Protein AF-G2FZH6-F1 (afdb_monomer)

Nearest PDB structures (foldseek):
  3fc7-assembly2_B  TM=6.789E-01  e=1.254E-04  Haloarcula marismortui
  7q3e-assembly1_B  TM=4.481E-01  e=8.339E-02  Mus musculus
  5nj8-assembly1_A  TM=3.756E-01  e=2.644E-01  Homo sapiens
  3w03-assembly1_B  TM=2.364E-01  e=1.283E+00  Homo sapiens
  2qm4-assembly1_A  TM=2.524E-01  e=2.086E+00  Homo sapiens

Sequence (120 aa):
MTEQKIREDQLITAFEMMWGKYHEPVRLIRRDFTIIAVNKACEAVGGVPGVKCNATSPELHKGCQAMEALKTNELKIVNSDRDGIHWTTFWIPVSGIPNYYLHFTNGLNEYMEKLKATSK

Structure (mmCIF, N/CA/C/O backbone):
data_AF-G2FZH6-F1
#
_entry.id   AF-G2FZH6-F1
#
loop_
_atom_site.group_PDB
_atom_site.id
_atom_site.type_symbol
_atom_site.label_atom_id
_atom_site.label_alt_id
_atom_site.label_comp_id
_atom_site.label_asym_id
_atom_site.label_entity_id
_atom_site.label_seq_id
_atom_site.pdbx_PDB_ins_code
_atom_site.Cartn_x
_atom_site.Cartn_y
_atom_site.Cartn_z
_atom_site.occupancy
_atom_site.B_iso_or_equiv
_atom_site.auth_seq_id
_atom_site.auth_comp_id
_atom_site.auth_asym_id
_atom_site.auth_atom_id
_atom_site.pdbx_PDB_model_num
ATOM 1 N N . MET A 1 1 ? -20.977 -12.187 11.346 1.00 60.47 1 MET A N 1
ATOM 2 C CA . MET A 1 1 ? -19.675 -11.712 10.819 1.00 60.47 1 MET A CA 1
ATOM 3 C C . MET A 1 1 ? -19.027 -10.833 11.875 1.00 60.47 1 MET A C 1
ATOM 5 O O . MET A 1 1 ? -19.762 -10.160 12.582 1.00 60.47 1 MET A O 1
ATOM 9 N N . THR A 1 2 ? -17.703 -10.872 12.032 1.00 87.62 2 THR A N 1
ATOM 10 C CA . THR A 1 2 ? -16.994 -10.031 13.013 1.00 87.62 2 THR A CA 1
ATOM 11 C C . THR A 1 2 ? -16.949 -8.571 12.548 1.00 87.62 2 THR A C 1
ATOM 13 O O . THR A 1 2 ? -16.957 -8.309 11.344 1.00 87.62 2 THR A O 1
ATOM 16 N N . GLU A 1 3 ? -16.871 -7.618 13.481 1.00 88.62 3 GLU A N 1
ATOM 17 C CA . GLU A 1 3 ? -16.734 -6.180 13.170 1.00 88.62 3 GLU A CA 1
ATOM 18 C C . GLU A 1 3 ? -15.522 -5.892 12.278 1.00 88.62 3 GLU A C 1
ATOM 20 O O . GLU A 1 3 ? -15.586 -5.070 11.365 1.00 88.62 3 GLU A O 1
ATOM 25 N N . GLN A 1 4 ? -14.429 -6.623 12.504 1.00 89.81 4 GLN A N 1
ATOM 26 C CA . GLN A 1 4 ? -13.233 -6.531 11.681 1.00 89.81 4 GLN A CA 1
ATOM 27 C C . GLN A 1 4 ? -13.516 -6.902 10.224 1.00 89.81 4 GLN A C 1
ATOM 29 O O . GLN A 1 4 ? -13.118 -6.159 9.334 1.00 89.81 4 GLN A O 1
ATOM 34 N N . LYS A 1 5 ? -14.235 -8.005 9.973 1.00 90.38 5 LYS A N 1
ATOM 35 C CA . LYS A 1 5 ? -14.553 -8.427 8.606 1.00 90.38 5 LYS A CA 1
ATOM 36 C C . LYS A 1 5 ? -15.423 -7.392 7.890 1.00 90.38 5 LYS A C 1
ATOM 38 O O . LYS A 1 5 ? -15.156 -7.076 6.742 1.00 90.38 5 LYS A O 1
ATOM 43 N N . ILE A 1 6 ? -16.420 -6.824 8.575 1.00 92.06 6 ILE A N 1
ATOM 44 C CA . ILE A 1 6 ? -17.262 -5.752 8.009 1.00 92.06 6 ILE A CA 1
ATOM 45 C C . ILE A 1 6 ? -16.398 -4.549 7.607 1.00 92.06 6 ILE A C 1
ATOM 47 O O . ILE A 1 6 ? -16.572 -3.988 6.527 1.00 92.06 6 ILE A O 1
ATOM 51 N N . ARG A 1 7 ? -15.439 -4.172 8.457 1.00 94.19 7 ARG A N 1
ATOM 52 C CA . ARG A 1 7 ? -14.518 -3.068 8.178 1.00 94.19 7 ARG A CA 1
ATOM 53 C C . ARG A 1 7 ? -13.573 -3.369 7.018 1.00 94.19 7 ARG A C 1
ATOM 55 O O . ARG A 1 7 ? -13.340 -2.496 6.191 1.00 94.19 7 ARG A O 1
ATOM 62 N N . GLU A 1 8 ? -13.041 -4.584 6.944 1.00 96.12 8 GLU A N 1
ATOM 63 C CA . GLU A 1 8 ? -12.199 -5.016 5.826 1.00 96.12 8 GLU A CA 1
ATOM 64 C C . GLU A 1 8 ? -12.989 -5.025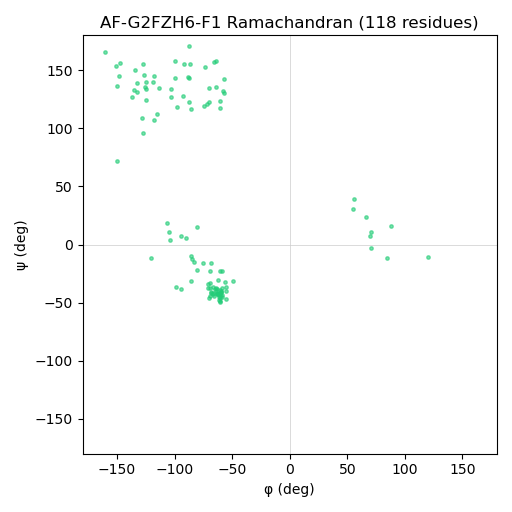 4.513 1.00 96.12 8 GLU A C 1
ATOM 66 O O . GLU A 1 8 ? -12.495 -4.487 3.530 1.00 96.12 8 GLU A O 1
ATOM 71 N N . ASP A 1 9 ? -14.236 -5.504 4.500 1.00 97.06 9 ASP A N 1
ATOM 72 C CA . ASP A 1 9 ? -15.096 -5.483 3.307 1.00 97.06 9 ASP A CA 1
ATOM 73 C C . ASP A 1 9 ? -15.326 -4.031 2.799 1.00 97.06 9 ASP A C 1
ATOM 75 O O . ASP A 1 9 ? -15.261 -3.757 1.594 1.00 97.06 9 ASP A O 1
ATOM 79 N N . GLN A 1 10 ? -15.511 -3.063 3.709 1.00 96.94 10 GLN A N 1
ATOM 80 C CA . GLN A 1 10 ? -15.601 -1.631 3.371 1.00 96.94 10 GLN A CA 1
ATOM 81 C C . GLN A 1 10 ? -14.283 -1.071 2.819 1.00 96.94 10 GLN A C 1
ATOM 83 O O . GLN A 1 10 ? -14.284 -0.348 1.821 1.00 96.94 10 GLN A O 1
ATOM 88 N N . LEU A 1 11 ? -13.156 -1.409 3.451 1.00 97.88 11 LEU A N 1
ATOM 89 C CA . LEU A 1 11 ? -11.830 -0.989 3.002 1.00 97.88 11 LEU A CA 1
ATOM 90 C C . LEU A 1 11 ? -11.479 -1.569 1.632 1.00 97.88 11 LEU A C 1
ATOM 92 O O . LEU A 1 11 ? -10.921 -0.850 0.812 1.00 97.88 11 LEU A O 1
ATOM 96 N N . ILE A 1 12 ? -11.820 -2.833 1.371 1.00 98.44 12 ILE A N 1
ATOM 97 C CA . ILE A 1 12 ? -11.630 -3.492 0.073 1.00 98.44 12 ILE A CA 1
ATOM 98 C C . ILE A 1 12 ? -12.432 -2.755 -1.002 1.00 98.44 12 ILE A C 1
ATOM 100 O O . ILE A 1 12 ? -11.896 -2.439 -2.061 1.00 98.44 12 ILE A O 1
ATOM 104 N N . THR A 1 13 ? -13.689 -2.414 -0.706 1.00 98.38 13 THR A N 1
ATOM 105 C CA . THR A 1 13 ? -14.542 -1.655 -1.631 1.00 98.38 13 THR A CA 1
ATOM 106 C C . THR A 1 13 ? -13.931 -0.288 -1.953 1.00 98.38 13 THR A C 1
ATOM 108 O O . THR A 1 13 ? -13.774 0.065 -3.120 1.00 98.38 13 THR A O 1
ATOM 111 N N . ALA A 1 14 ? -13.523 0.470 -0.930 1.00 98.25 14 ALA A N 1
ATOM 112 C CA . ALA A 1 14 ? -12.888 1.775 -1.117 1.00 98.25 14 ALA A CA 1
ATOM 113 C C . ALA A 1 14 ? -11.533 1.668 -1.839 1.00 98.25 14 ALA A C 1
ATOM 115 O O . ALA A 1 14 ? -11.200 2.506 -2.678 1.00 98.25 14 ALA A O 1
ATOM 116 N N . PHE A 1 15 ? -10.755 0.629 -1.535 1.00 98.62 15 PHE A N 1
ATOM 117 C CA . PHE A 1 15 ? -9.489 0.347 -2.195 1.00 98.62 15 PHE A CA 1
ATOM 118 C C . PHE A 1 15 ? -9.689 0.123 -3.693 1.00 98.62 15 PHE A C 1
ATOM 120 O O . PHE A 1 15 ? -9.007 0.766 -4.486 1.00 98.62 15 PHE A O 1
ATOM 127 N N . GLU A 1 16 ? -10.647 -0.716 -4.089 1.00 98.44 16 GLU A N 1
ATOM 128 C CA . GLU A 1 16 ? -10.931 -0.974 -5.503 1.00 98.44 16 GLU A CA 1
ATOM 129 C C . GLU A 1 16 ? -11.380 0.303 -6.227 1.00 98.44 16 GLU A C 1
ATOM 131 O O . GLU A 1 16 ? -10.885 0.603 -7.314 1.00 98.44 16 GLU A O 1
ATOM 136 N N . MET A 1 17 ? -12.242 1.112 -5.596 1.00 98.25 17 MET A N 1
ATOM 137 C CA . MET A 1 17 ? -12.714 2.382 -6.165 1.00 98.25 17 MET A CA 1
ATOM 138 C C . MET A 1 17 ? -11.579 3.364 -6.477 1.00 98.25 17 MET A C 1
ATOM 140 O O . MET A 1 17 ? -11.649 4.077 -7.478 1.00 98.25 17 MET A O 1
ATOM 144 N N . MET A 1 18 ? -10.548 3.413 -5.631 1.00 98.00 18 MET A N 1
ATOM 145 C CA . MET A 1 18 ? -9.486 4.420 -5.725 1.00 98.00 18 MET A CA 1
ATOM 146 C C . MET A 1 18 ? -8.221 3.903 -6.418 1.00 98.00 18 MET A C 1
ATOM 148 O O . MET A 1 18 ? -7.573 4.639 -7.159 1.00 98.00 18 MET A O 1
ATOM 152 N N . TRP A 1 19 ? -7.866 2.641 -6.187 1.00 98.31 19 TRP A N 1
ATOM 153 C CA . TRP A 1 19 ? -6.569 2.065 -6.551 1.00 98.31 19 TRP A CA 1
ATOM 154 C C . TRP A 1 19 ? -6.676 0.882 -7.512 1.00 98.31 19 TRP A C 1
ATOM 156 O O . TRP A 1 19 ? -5.661 0.505 -8.102 1.00 98.31 19 TRP A O 1
ATOM 166 N N . GLY A 1 20 ? -7.876 0.335 -7.739 1.00 97.88 20 GLY A N 1
ATOM 167 C CA . GLY A 1 20 ? -8.095 -0.831 -8.604 1.00 97.88 20 GLY A CA 1
ATOM 168 C C . GLY A 1 20 ? -7.576 -0.643 -10.035 1.00 97.88 20 GLY A C 1
ATOM 169 O O . GLY A 1 20 ? -7.079 -1.583 -10.656 1.00 97.88 20 GLY A O 1
ATOM 170 N N . LYS A 1 21 ? -7.615 0.602 -10.536 1.00 97.38 21 LYS A N 1
ATOM 171 C CA . LYS A 1 21 ? -7.097 1.002 -11.858 1.00 97.38 21 LYS A CA 1
ATOM 172 C C . LYS A 1 21 ? -5.763 1.752 -11.817 1.00 97.38 21 LYS A C 1
ATOM 174 O O . LYS A 1 21 ? -5.306 2.211 -12.862 1.00 97.38 21 LYS A O 1
ATOM 179 N N . TYR A 1 22 ? -5.149 1.920 -10.646 1.00 98.00 22 TYR A N 1
ATOM 180 C CA . TYR A 1 22 ? -3.834 2.551 -10.578 1.00 98.00 22 TYR A CA 1
ATOM 181 C C . TYR A 1 22 ? -2.806 1.680 -11.306 1.00 98.00 22 TYR A C 1
ATOM 183 O O . TYR A 1 22 ? -2.808 0.460 -11.166 1.00 98.00 22 TYR A O 1
ATOM 191 N N . HIS A 1 23 ? -1.958 2.316 -12.109 1.00 95.38 23 HIS A N 1
ATOM 192 C CA . HIS A 1 23 ? -1.068 1.619 -13.037 1.00 95.38 23 HIS A CA 1
ATOM 193 C C . HIS A 1 23 ? 0.065 0.826 -12.366 1.00 95.38 23 HIS A C 1
ATOM 195 O O . HIS A 1 23 ? 0.578 -0.105 -12.977 1.00 95.38 23 HIS A O 1
ATOM 201 N N . GLU A 1 24 ? 0.459 1.167 -11.138 1.00 97.12 24 GLU A N 1
ATOM 202 C CA . GLU A 1 24 ? 1.518 0.466 -10.397 1.00 97.12 24 GLU A CA 1
ATOM 203 C C . GLU A 1 24 ? 0.923 -0.514 -9.373 1.00 97.12 24 GLU A C 1
ATOM 205 O O . GLU A 1 24 ? -0.222 -0.329 -8.944 1.00 97.12 24 GLU A O 1
ATOM 210 N N . PRO A 1 25 ? 1.668 -1.546 -8.935 1.00 97.00 25 PRO A N 1
ATOM 211 C CA . PRO A 1 25 ? 1.209 -2.477 -7.908 1.00 97.00 25 PRO A CA 1
ATOM 212 C C . PRO A 1 25 ? 0.905 -1.805 -6.570 1.00 97.00 25 PRO A C 1
ATOM 214 O O . PRO A 1 25 ? 1.811 -1.317 -5.895 1.00 97.00 25 PRO A O 1
ATOM 217 N N . VAL A 1 26 ? -0.353 -1.869 -6.130 1.00 98.38 26 VAL A N 1
ATOM 218 C CA . VAL A 1 26 ? -0.786 -1.366 -4.820 1.00 98.38 26 VAL A CA 1
ATOM 219 C C . VAL A 1 26 ? -1.360 -2.481 -3.969 1.00 98.38 26 VAL A C 1
ATOM 221 O O . VAL A 1 26 ? -2.091 -3.343 -4.457 1.00 98.38 26 VAL A O 1
ATOM 224 N N . ARG A 1 27 ? -1.030 -2.448 -2.676 1.00 98.12 27 ARG A N 1
ATOM 225 C CA . ARG A 1 27 ? -1.531 -3.381 -1.669 1.00 98.12 27 ARG A CA 1
ATOM 226 C C . ARG A 1 27 ? -2.150 -2.615 -0.510 1.00 98.12 27 ARG A C 1
ATOM 228 O O . ARG A 1 27 ? -1.543 -1.670 -0.009 1.00 98.12 27 ARG A O 1
ATOM 235 N N . LEU A 1 28 ? -3.312 -3.064 -0.052 1.00 98.62 28 LEU A N 1
ATOM 236 C CA . LEU A 1 28 ? -3.874 -2.716 1.250 1.00 98.62 28 LEU A CA 1
ATOM 237 C C . LEU A 1 28 ? -3.445 -3.780 2.257 1.00 98.62 28 LEU A C 1
ATOM 239 O O . LEU A 1 28 ? -3.641 -4.971 2.017 1.00 98.62 28 LEU A O 1
ATOM 243 N N . ILE A 1 29 ? -2.869 -3.365 3.380 1.00 98.12 29 ILE A N 1
ATOM 244 C CA . ILE A 1 29 ? -2.233 -4.268 4.339 1.00 98.12 29 ILE A CA 1
ATOM 245 C C . ILE A 1 29 ? -2.703 -3.939 5.757 1.00 98.12 29 ILE A C 1
ATOM 247 O O . ILE A 1 29 ? -2.826 -2.774 6.140 1.00 98.12 29 ILE A O 1
ATOM 251 N N . ARG A 1 30 ? -2.963 -4.981 6.546 1.00 97.81 30 ARG A N 1
ATOM 252 C CA . ARG A 1 30 ? -3.260 -4.890 7.978 1.00 97.81 30 ARG A CA 1
ATOM 253 C C . ARG A 1 30 ? -1.966 -4.895 8.795 1.00 97.81 30 ARG A C 1
ATOM 255 O O . ARG A 1 30 ? -0.948 -5.428 8.369 1.00 97.81 30 ARG A O 1
ATOM 262 N N . ARG A 1 31 ? -1.993 -4.331 10.005 1.00 96.88 31 ARG A N 1
ATOM 263 C CA . ARG A 1 31 ? -0.832 -4.184 10.908 1.00 96.88 31 ARG A CA 1
ATOM 264 C C . ARG A 1 31 ? -0.020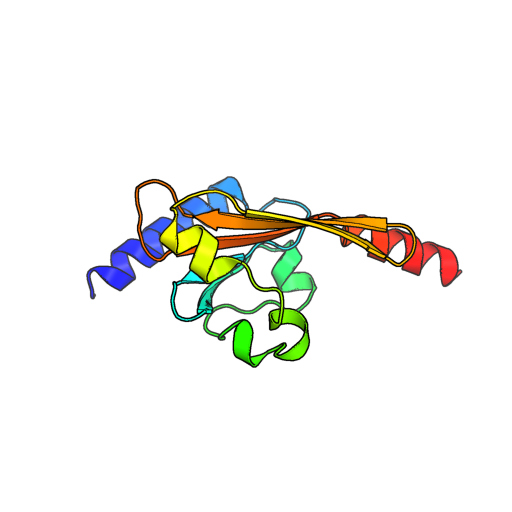 -5.467 11.116 1.00 96.88 31 ARG A C 1
ATOM 266 O O . ARG A 1 31 ? 1.183 -5.387 11.320 1.00 96.88 31 ARG A O 1
ATOM 273 N N . ASP A 1 32 ? -0.653 -6.633 11.065 1.00 95.81 32 ASP A N 1
ATOM 274 C CA . ASP A 1 32 ? 0.004 -7.940 11.191 1.00 95.81 32 ASP A CA 1
ATOM 275 C C . ASP A 1 32 ? 0.682 -8.431 9.895 1.00 95.81 32 ASP A C 1
ATOM 277 O O . ASP A 1 32 ? 1.035 -9.610 9.794 1.00 95.81 32 ASP A O 1
ATOM 281 N N . PHE A 1 33 ? 0.868 -7.522 8.933 1.00 95.69 33 PHE A N 1
ATOM 282 C CA . PHE A 1 33 ? 1.438 -7.720 7.601 1.00 95.69 33 PHE A CA 1
ATOM 283 C C . PHE A 1 33 ? 0.561 -8.523 6.638 1.00 95.69 33 PHE A C 1
ATOM 285 O O . PHE A 1 33 ? 1.004 -8.819 5.529 1.00 95.69 33 PHE A O 1
ATOM 292 N N . THR A 1 34 ? -0.677 -8.850 7.018 1.00 96.81 34 THR A N 1
ATOM 293 C CA . THR A 1 34 ? -1.616 -9.546 6.131 1.00 96.81 34 THR A CA 1
ATOM 294 C C . THR A 1 34 ? -2.064 -8.614 5.013 1.00 96.81 34 THR A C 1
ATOM 296 O O . THR A 1 34 ? -2.619 -7.545 5.275 1.00 96.81 34 THR A O 1
ATOM 299 N N . ILE A 1 35 ? -1.846 -9.021 3.765 1.00 97.56 35 ILE A N 1
ATOM 300 C CA . ILE A 1 35 ? -2.377 -8.326 2.592 1.00 97.56 35 ILE A CA 1
ATOM 301 C C . ILE A 1 35 ? -3.886 -8.568 2.545 1.00 97.56 35 ILE A C 1
ATOM 303 O O . ILE A 1 35 ? -4.333 -9.708 2.482 1.00 97.56 35 ILE A O 1
ATOM 307 N N . ILE A 1 36 ? -4.670 -7.498 2.585 1.00 98.12 36 ILE A N 1
ATOM 308 C CA . ILE A 1 36 ? -6.137 -7.549 2.589 1.00 98.12 36 ILE A CA 1
ATOM 309 C C . ILE A 1 36 ? -6.690 -7.400 1.170 1.00 98.12 36 ILE A C 1
ATOM 311 O O . ILE A 1 36 ? -7.639 -8.086 0.808 1.00 98.12 36 ILE A O 1
ATOM 315 N N . ALA A 1 37 ? -6.071 -6.543 0.357 1.00 98.44 37 ALA A N 1
ATOM 316 C CA . ALA A 1 37 ? -6.419 -6.358 -1.048 1.00 98.44 37 ALA A CA 1
ATOM 317 C C . ALA A 1 37 ? -5.184 -6.005 -1.876 1.00 98.44 37 ALA A C 1
ATOM 319 O O . ALA A 1 37 ? -4.203 -5.460 -1.360 1.00 98.44 37 ALA A O 1
ATOM 320 N N . VAL A 1 38 ? -5.263 -6.289 -3.169 1.00 98.50 38 VAL A N 1
ATOM 321 C CA . VAL A 1 38 ? -4.274 -5.918 -4.181 1.00 98.50 38 VAL A CA 1
ATOM 322 C C . VAL A 1 38 ? -5.012 -5.363 -5.394 1.00 98.50 38 VAL A C 1
ATOM 324 O O . VAL A 1 38 ? -6.157 -5.738 -5.628 1.00 98.50 38 VAL A O 1
ATOM 327 N N . ASN A 1 39 ? -4.399 -4.447 -6.141 1.00 98.44 39 ASN A N 1
ATOM 328 C CA . ASN A 1 39 ? -4.974 -3.989 -7.407 1.00 98.44 39 ASN A CA 1
ATOM 329 C C . ASN A 1 39 ? -4.548 -4.894 -8.574 1.00 98.44 39 ASN A C 1
ATOM 331 O O . ASN A 1 39 ? -3.629 -5.704 -8.444 1.00 98.44 39 ASN A O 1
ATOM 335 N N . LYS A 1 40 ? -5.155 -4.689 -9.748 1.00 96.75 40 LYS A N 1
ATOM 336 C CA . LYS A 1 40 ? -4.877 -5.488 -10.956 1.00 96.75 40 LYS A CA 1
ATOM 337 C C . LYS A 1 40 ? -3.402 -5.509 -11.359 1.00 96.75 40 LYS A C 1
ATOM 339 O O . LYS A 1 40 ? -2.887 -6.548 -11.761 1.00 96.75 40 LYS A O 1
ATOM 344 N N . ALA A 1 41 ? -2.710 -4.374 -11.245 1.00 96.94 41 ALA A N 1
ATOM 345 C CA . ALA A 1 41 ? -1.281 -4.295 -11.550 1.00 96.94 41 ALA A CA 1
ATOM 346 C C . ALA A 1 41 ? -0.453 -5.175 -10.600 1.00 96.94 41 ALA A C 1
ATOM 348 O O . ALA A 1 41 ? 0.486 -5.843 -11.022 1.00 96.94 41 ALA A O 1
ATOM 349 N N . CYS A 1 42 ? -0.829 -5.226 -9.320 1.00 96.38 42 CYS A N 1
ATOM 350 C CA . CYS A 1 42 ? -0.185 -6.090 -8.345 1.00 96.38 42 CYS A CA 1
ATOM 351 C C . CYS A 1 42 ? -0.500 -7.575 -8.571 1.00 96.38 42 CYS A C 1
ATOM 353 O O . CYS A 1 42 ? 0.395 -8.400 -8.394 1.00 96.38 42 CYS A O 1
ATOM 355 N N . GLU A 1 43 ? -1.722 -7.928 -8.974 1.00 95.44 43 GLU A N 1
ATOM 356 C CA . GLU A 1 43 ? -2.085 -9.307 -9.343 1.00 95.44 43 GLU A CA 1
ATOM 357 C C . GLU A 1 43 ? -1.254 -9.806 -10.530 1.00 95.44 43 GLU A C 1
ATOM 359 O O . GLU A 1 43 ? -0.726 -10.917 -10.493 1.00 95.44 43 GLU A O 1
ATOM 364 N N . ALA A 1 44 ? -1.061 -8.961 -11.550 1.00 94.00 44 ALA A N 1
ATOM 365 C CA . ALA A 1 44 ? -0.295 -9.294 -12.752 1.00 94.00 44 ALA A CA 1
ATOM 366 C C . ALA A 1 44 ? 1.177 -9.651 -12.470 1.00 94.00 44 ALA A C 1
ATOM 368 O O . ALA A 1 44 ? 1.803 -10.351 -13.264 1.00 94.00 44 ALA A O 1
ATOM 369 N N . VAL A 1 45 ? 1.720 -9.200 -11.335 1.00 91.06 45 VAL A N 1
ATOM 370 C CA . VAL A 1 45 ? 3.080 -9.525 -10.874 1.00 91.06 45 VAL A CA 1
ATOM 371 C C . VAL A 1 45 ? 3.090 -10.516 -9.702 1.00 91.06 45 VAL A C 1
ATOM 373 O O . VAL A 1 45 ? 4.085 -10.627 -8.989 1.00 91.06 45 VAL A O 1
ATOM 376 N N . GLY A 1 46 ? 1.988 -11.245 -9.492 1.00 91.00 46 GLY A N 1
ATOM 377 C CA . GLY A 1 46 ? 1.894 -12.346 -8.527 1.00 91.00 46 GLY A CA 1
ATOM 378 C C . GLY A 1 46 ? 1.503 -11.944 -7.102 1.00 91.00 46 GLY A C 1
ATOM 379 O O . GLY A 1 46 ? 1.705 -12.719 -6.170 1.00 91.00 46 GLY A O 1
ATOM 380 N N . GLY A 1 47 ? 0.965 -10.741 -6.892 1.00 92.38 47 GLY A N 1
ATOM 381 C CA . GLY A 1 47 ? 0.411 -10.333 -5.601 1.00 92.38 47 GLY A CA 1
ATOM 382 C C . GLY A 1 47 ? -0.889 -11.066 -5.273 1.00 92.38 47 GLY A C 1
ATOM 383 O O . GLY A 1 47 ? -1.773 -11.158 -6.117 1.00 92.38 47 GLY A O 1
ATOM 384 N N . VAL A 1 48 ? -1.022 -11.548 -4.033 1.00 93.75 48 VAL A N 1
ATOM 385 C CA . VAL A 1 48 ? -2.187 -12.330 -3.587 1.00 93.75 48 VAL A CA 1
ATOM 386 C C . VAL A 1 48 ? -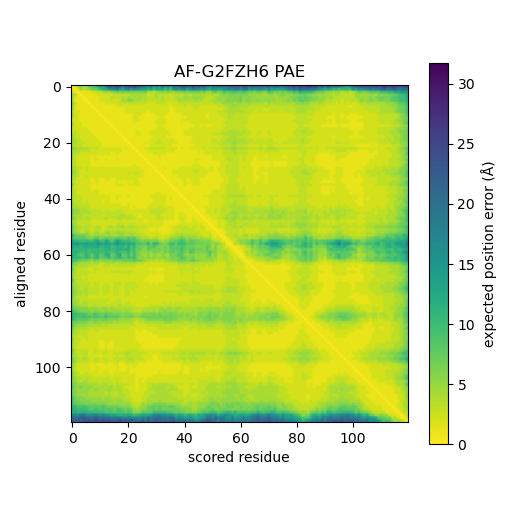2.665 -11.833 -2.214 1.00 93.75 48 VAL A C 1
ATOM 388 O O . VAL A 1 48 ? -1.833 -11.656 -1.321 1.00 93.75 48 VAL A O 1
ATOM 391 N N . PRO A 1 49 ? -3.973 -11.601 -1.998 1.00 96.50 49 PRO A N 1
ATOM 392 C CA . PRO A 1 49 ? -4.526 -11.356 -0.665 1.00 96.50 49 PRO A CA 1
ATOM 393 C C . PRO A 1 49 ? -4.395 -12.565 0.276 1.00 96.50 49 PRO A C 1
ATOM 395 O O . PRO A 1 49 ? -4.282 -13.710 -0.151 1.00 96.50 49 PRO A O 1
ATOM 398 N N . GLY A 1 50 ? -4.433 -12.323 1.584 1.00 95.38 50 GLY A N 1
ATOM 399 C CA . GLY A 1 50 ? -4.388 -13.350 2.629 1.00 95.38 50 GLY A CA 1
ATOM 400 C C . GLY A 1 50 ? -2.984 -13.815 3.028 1.00 95.38 50 GLY A C 1
ATOM 401 O O . GLY A 1 50 ? -2.834 -14.465 4.062 1.00 95.38 50 GLY A O 1
ATOM 402 N N . VAL A 1 51 ? -1.943 -13.450 2.275 1.00 94.06 51 VAL A N 1
ATOM 403 C CA . VAL A 1 51 ? -0.547 -13.750 2.636 1.00 94.06 51 VAL A CA 1
ATOM 404 C C . VAL A 1 51 ? 0.074 -12.614 3.449 1.00 94.06 51 VAL A C 1
ATOM 406 O O . VAL A 1 51 ? -0.340 -11.456 3.353 1.00 94.06 51 VAL A O 1
ATOM 409 N N . LYS A 1 52 ? 1.097 -12.935 4.248 1.00 93.88 52 LYS A N 1
ATOM 410 C CA . LYS A 1 52 ? 1.872 -11.926 4.975 1.00 93.88 52 LYS A CA 1
ATOM 411 C C . LYS A 1 52 ? 3.018 -11.405 4.116 1.00 93.88 52 LYS A C 1
ATOM 413 O O . LYS A 1 52 ? 3.880 -12.188 3.720 1.00 93.88 52 LYS A O 1
ATOM 418 N N . CYS A 1 53 ? 3.077 -10.096 3.878 1.00 90.81 53 CYS A N 1
ATOM 419 C CA . CYS A 1 53 ? 4.115 -9.508 3.020 1.00 90.81 53 CYS A CA 1
ATOM 420 C C . CYS A 1 53 ? 5.542 -9.721 3.560 1.00 90.81 53 CYS A C 1
ATOM 422 O O . CYS A 1 53 ? 6.479 -9.919 2.788 1.00 90.81 53 CYS A O 1
ATOM 424 N N . ASN A 1 54 ? 5.703 -9.792 4.884 1.00 88.94 54 ASN A N 1
ATOM 425 C CA . ASN A 1 54 ? 6.999 -10.050 5.512 1.00 88.94 54 ASN A CA 1
ATOM 426 C C . ASN A 1 54 ? 7.461 -11.515 5.427 1.00 88.94 54 ASN A C 1
ATOM 428 O O . ASN A 1 54 ? 8.640 -11.783 5.644 1.00 88.94 54 ASN A O 1
ATOM 432 N N . ALA A 1 55 ? 6.565 -12.452 5.104 1.00 85.69 55 ALA A N 1
ATOM 433 C CA . ALA A 1 55 ? 6.908 -13.859 4.915 1.00 85.69 55 ALA A CA 1
ATOM 434 C C . ALA A 1 55 ? 7.375 -14.144 3.480 1.00 85.69 55 ALA A C 1
ATOM 436 O O . ALA A 1 55 ? 8.222 -15.005 3.267 1.00 85.69 55 ALA A O 1
ATOM 437 N N . THR A 1 56 ? 6.849 -13.411 2.495 1.00 75.56 56 THR A N 1
ATOM 438 C CA . THR A 1 56 ? 7.150 -13.633 1.073 1.00 75.56 56 THR A CA 1
ATOM 439 C C . THR A 1 56 ? 8.476 -13.018 0.635 1.00 75.56 56 THR A C 1
ATOM 441 O O . THR A 1 56 ? 9.035 -13.426 -0.381 1.00 75.56 56 THR A O 1
ATOM 444 N N . SER A 1 57 ? 8.990 -12.014 1.353 1.00 71.44 57 SER A N 1
ATOM 445 C CA . SER A 1 57 ? 10.233 -11.327 0.970 1.00 71.44 57 SER A CA 1
ATOM 446 C C . SER A 1 57 ? 11.007 -10.778 2.180 1.00 71.44 57 SER A C 1
ATOM 448 O O . SER A 1 57 ? 11.057 -9.561 2.374 1.00 71.44 57 SER A O 1
ATOM 450 N N . PRO A 1 58 ? 11.637 -11.646 2.995 1.00 76.62 58 PRO A N 1
ATOM 451 C CA . PRO A 1 58 ? 12.277 -11.239 4.251 1.00 76.62 58 PRO A CA 1
ATOM 452 C C . PRO A 1 58 ? 13.387 -10.195 4.063 1.00 76.62 58 PRO A C 1
ATOM 454 O O . PRO A 1 58 ? 13.465 -9.221 4.807 1.00 76.62 58 PRO A O 1
ATOM 457 N N . GLU A 1 59 ? 14.208 -10.360 3.025 1.00 78.50 59 GLU A N 1
ATOM 458 C CA . GLU A 1 59 ? 15.317 -9.448 2.718 1.00 78.50 59 GLU A CA 1
ATOM 459 C C . GLU A 1 59 ? 14.827 -8.070 2.259 1.00 78.50 59 GLU A C 1
ATOM 461 O O . GLU A 1 59 ? 15.320 -7.044 2.728 1.00 78.50 59 GLU A O 1
ATOM 466 N N . LEU A 1 60 ? 13.777 -8.030 1.431 1.00 77.38 60 LEU A N 1
ATOM 467 C CA . LEU A 1 60 ? 13.147 -6.778 0.992 1.00 77.38 60 LEU A CA 1
ATOM 468 C C . LEU A 1 60 ? 12.418 -6.054 2.137 1.00 77.38 60 LEU A C 1
ATOM 470 O O . LEU A 1 60 ? 12.127 -4.865 2.035 1.00 77.38 60 LEU A O 1
ATOM 474 N N . HIS A 1 61 ? 12.156 -6.745 3.249 1.00 84.31 61 HIS A N 1
ATOM 475 C CA . HIS A 1 61 ? 11.509 -6.183 4.430 1.00 84.31 61 HIS A CA 1
ATOM 476 C C . HIS A 1 61 ? 12.465 -5.499 5.419 1.00 84.31 61 HIS A C 1
ATOM 478 O O . HIS A 1 61 ? 11.978 -4.802 6.312 1.00 84.31 61 HIS A O 1
ATOM 484 N N . LYS A 1 62 ? 13.794 -5.621 5.265 1.00 82.88 62 LYS A N 1
ATOM 485 C CA . LYS A 1 62 ? 14.782 -5.023 6.193 1.00 82.88 62 LYS A CA 1
ATOM 486 C C . LYS A 1 62 ? 14.680 -3.493 6.318 1.00 82.88 62 LYS A C 1
ATOM 488 O O . LYS A 1 62 ? 15.079 -2.948 7.340 1.00 82.88 62 LYS A O 1
ATOM 493 N N . GLY A 1 63 ? 14.106 -2.811 5.325 1.00 85.38 63 GLY A N 1
ATOM 494 C CA . GLY A 1 63 ? 13.856 -1.361 5.333 1.00 85.38 63 GLY A CA 1
ATOM 495 C C . GLY A 1 63 ? 12.396 -0.949 5.563 1.00 85.38 63 GLY A C 1
ATOM 496 O O . GLY A 1 63 ? 12.051 0.211 5.345 1.00 85.38 63 GLY A O 1
ATOM 497 N N . CYS A 1 64 ? 11.517 -1.879 5.950 1.00 94.06 64 CYS A N 1
ATOM 498 C CA . CYS A 1 64 ? 10.076 -1.640 6.019 1.00 94.06 64 CYS A CA 1
ATOM 499 C C . CYS A 1 64 ? 9.707 -0.517 7.006 1.00 94.06 64 CYS A C 1
ATOM 501 O O . CYS A 1 64 ? 9.973 -0.617 8.201 1.00 94.06 64 CYS A O 1
ATOM 503 N N . GLN A 1 65 ? 9.008 0.513 6.516 1.00 96.94 65 GLN A N 1
ATOM 504 C CA . GLN A 1 65 ? 8.538 1.644 7.330 1.00 96.94 65 GLN A CA 1
ATOM 505 C C . GLN A 1 65 ? 7.097 1.472 7.844 1.00 96.94 65 GLN A C 1
ATOM 507 O O . GLN A 1 65 ? 6.544 2.396 8.433 1.00 96.94 65 GLN A O 1
ATOM 512 N N . ALA A 1 66 ? 6.467 0.305 7.653 1.00 96.69 66 ALA A N 1
ATOM 513 C CA . ALA A 1 66 ? 5.051 0.095 7.980 1.00 96.69 66 ALA A CA 1
ATOM 514 C C . ALA A 1 66 ? 4.722 0.359 9.456 1.00 96.69 66 ALA A C 1
ATOM 516 O O . ALA A 1 66 ? 3.726 1.009 9.766 1.00 96.69 66 ALA A O 1
ATOM 517 N N . MET A 1 67 ? 5.553 -0.144 10.374 1.00 96.56 67 MET A N 1
ATOM 518 C CA . MET A 1 67 ? 5.307 0.035 11.807 1.00 96.56 67 MET A CA 1
ATOM 519 C C . MET A 1 67 ? 5.493 1.485 12.237 1.00 96.56 67 MET A C 1
ATOM 521 O O . MET A 1 67 ? 4.705 1.968 13.044 1.00 96.56 67 MET A O 1
ATOM 525 N N . GLU A 1 68 ? 6.479 2.183 11.673 1.00 97.62 68 GLU A N 1
ATOM 526 C CA . GLU A 1 68 ? 6.697 3.599 11.961 1.00 97.62 68 GLU A CA 1
ATOM 527 C C . GLU A 1 68 ? 5.563 4.456 11.382 1.00 97.62 68 GLU A C 1
ATOM 529 O O . GLU A 1 68 ? 5.002 5.274 12.102 1.00 97.62 68 GLU A O 1
ATOM 534 N N . ALA A 1 69 ? 5.134 4.194 10.140 1.00 98.25 69 ALA A N 1
ATOM 535 C CA . ALA A 1 69 ? 3.982 4.853 9.520 1.00 98.25 69 ALA A CA 1
ATOM 536 C C . ALA A 1 69 ? 2.710 4.699 10.366 1.00 98.25 69 ALA A C 1
ATOM 538 O O . ALA A 1 69 ? 2.019 5.675 10.641 1.00 98.25 69 ALA A O 1
ATOM 539 N N . LEU A 1 70 ? 2.414 3.482 10.836 1.00 97.94 70 LEU A N 1
ATOM 540 C CA . LEU A 1 70 ? 1.254 3.226 11.695 1.00 97.94 70 LEU A CA 1
ATOM 541 C C . LEU A 1 70 ? 1.399 3.830 13.096 1.00 97.94 70 LEU A C 1
ATOM 543 O O . LEU A 1 70 ? 0.394 4.194 13.700 1.00 97.94 70 LEU A O 1
ATOM 547 N N . LYS A 1 71 ? 2.619 3.886 13.643 1.00 97.12 71 LYS A N 1
ATOM 548 C CA . LYS A 1 71 ? 2.889 4.451 14.970 1.00 97.12 71 LYS A CA 1
ATOM 549 C C . LYS A 1 71 ? 2.714 5.966 14.972 1.00 97.12 71 LYS A C 1
ATOM 551 O O . LYS A 1 71 ? 2.092 6.484 15.892 1.00 97.12 71 LYS A O 1
ATOM 556 N N . THR A 1 72 ? 3.257 6.659 13.972 1.00 97.31 72 THR A N 1
ATOM 557 C CA . THR A 1 72 ? 3.121 8.119 13.860 1.00 97.31 72 THR A CA 1
ATOM 558 C C . THR A 1 72 ? 1.808 8.528 13.203 1.00 97.31 72 THR A C 1
ATOM 560 O O . THR A 1 72 ? 1.405 9.677 13.322 1.00 97.31 72 THR A O 1
ATOM 563 N N . ASN A 1 73 ? 1.118 7.584 12.553 1.00 96.81 73 ASN A N 1
ATOM 564 C CA . ASN A 1 73 ? -0.052 7.832 11.716 1.00 96.81 73 ASN A CA 1
ATOM 565 C C . ASN A 1 73 ? 0.237 8.853 10.599 1.00 96.81 73 ASN A C 1
ATOM 567 O O . ASN A 1 73 ? -0.590 9.702 10.270 1.00 96.81 73 ASN A O 1
ATOM 571 N N . GLU A 1 74 ? 1.431 8.756 10.013 1.00 97.69 74 GLU A N 1
ATOM 572 C CA . GLU A 1 74 ? 1.905 9.628 8.939 1.00 97.69 74 GLU A CA 1
ATOM 573 C C . GLU A 1 74 ? 2.395 8.815 7.744 1.00 97.69 74 GLU A C 1
ATOM 575 O O . GLU A 1 74 ? 2.854 7.676 7.872 1.00 97.69 74 GLU A O 1
ATOM 580 N N . LEU A 1 75 ? 2.364 9.454 6.577 1.00 98.12 75 LEU A N 1
ATOM 581 C CA . LEU A 1 75 ? 3.003 8.953 5.372 1.00 98.12 75 LEU A CA 1
ATOM 582 C C . LEU A 1 75 ? 4.509 8.753 5.598 1.00 98.12 75 LEU A C 1
ATOM 584 O O . LEU A 1 75 ? 5.204 9.667 6.043 1.00 98.12 75 LEU A O 1
ATOM 588 N N . LYS A 1 76 ? 5.028 7.587 5.204 1.00 98.38 76 LYS A N 1
ATOM 589 C CA . LYS A 1 76 ? 6.470 7.358 5.047 1.00 98.38 76 LYS A CA 1
ATOM 590 C C . LYS A 1 76 ? 6.803 7.128 3.581 1.00 98.38 76 LYS A C 1
ATOM 592 O O . LYS A 1 76 ? 6.110 6.376 2.894 1.00 98.38 76 LYS A O 1
ATOM 597 N N . ILE A 1 77 ? 7.870 7.781 3.129 1.00 97.88 77 ILE A N 1
ATOM 598 C CA . ILE A 1 77 ? 8.382 7.704 1.762 1.00 97.88 77 ILE A CA 1
ATOM 599 C C . ILE A 1 77 ? 9.846 7.293 1.830 1.00 97.88 77 ILE A C 1
ATOM 601 O O . ILE A 1 77 ? 10.612 7.854 2.612 1.00 97.88 77 ILE A O 1
ATOM 605 N N . VAL A 1 78 ? 10.234 6.338 0.994 1.00 96.19 78 VAL A N 1
ATOM 606 C CA . VAL A 1 78 ? 11.636 5.999 0.750 1.00 96.19 78 VAL A CA 1
ATOM 607 C C . VAL A 1 78 ? 11.888 6.091 -0.744 1.00 96.19 78 VAL A C 1
ATOM 609 O O . VAL A 1 78 ? 11.201 5.435 -1.527 1.00 96.19 78 VAL A O 1
ATOM 612 N N . ASN A 1 79 ? 12.877 6.897 -1.118 1.00 95.75 79 ASN A N 1
ATOM 613 C CA . ASN A 1 7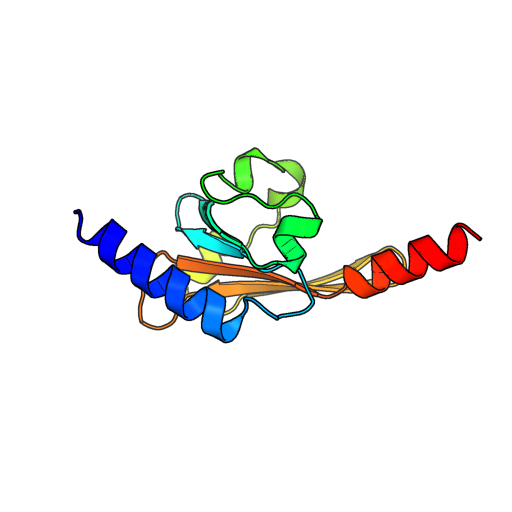9 ? 13.359 6.996 -2.488 1.00 95.75 79 ASN A CA 1
ATOM 614 C C . ASN A 1 79 ? 14.629 6.165 -2.651 1.00 95.75 79 ASN A C 1
ATOM 616 O O . ASN A 1 79 ? 15.465 6.123 -1.747 1.00 95.75 79 ASN A O 1
ATOM 620 N N . SER A 1 80 ? 14.780 5.526 -3.804 1.00 93.25 80 SER A N 1
ATOM 621 C CA . SER A 1 80 ? 16.002 4.812 -4.162 1.00 93.25 80 SER A CA 1
ATOM 622 C C . SER A 1 80 ? 16.203 4.816 -5.667 1.00 93.25 80 SER A C 1
ATOM 624 O O . SER A 1 80 ? 15.270 4.505 -6.404 1.00 93.25 80 SER A O 1
ATOM 626 N N . ASP A 1 81 ? 17.427 5.065 -6.112 1.00 94.19 81 ASP A N 1
ATOM 627 C CA . ASP A 1 81 ? 17.811 4.940 -7.514 1.00 94.19 81 ASP A CA 1
ATOM 628 C C . ASP A 1 81 ? 18.498 3.587 -7.736 1.00 94.19 81 ASP A C 1
ATOM 630 O O . ASP A 1 81 ? 19.528 3.291 -7.130 1.00 94.19 81 ASP A O 1
ATOM 634 N N . ARG A 1 82 ? 17.910 2.734 -8.580 1.00 89.12 82 ARG A N 1
ATOM 635 C CA . ARG A 1 82 ? 18.474 1.423 -8.957 1.00 89.12 82 ARG A CA 1
ATOM 636 C C . ARG A 1 82 ? 18.068 1.074 -10.383 1.00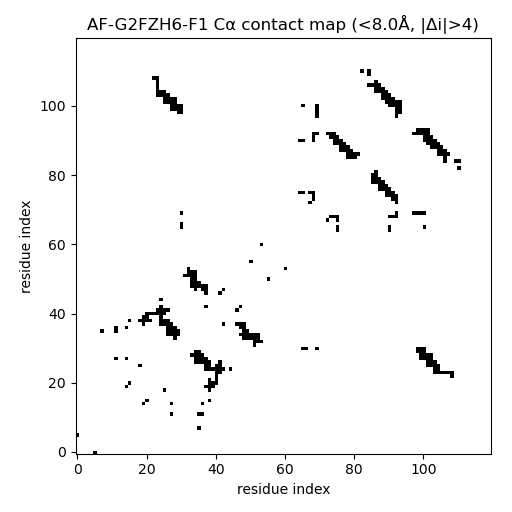 89.12 82 ARG A C 1
ATOM 638 O O . ARG A 1 82 ? 16.978 1.444 -10.816 1.00 89.12 82 ARG A O 1
ATOM 645 N N . ASP A 1 83 ? 18.955 0.400 -11.110 1.00 87.69 83 ASP A N 1
ATOM 646 C CA . ASP A 1 83 ? 18.769 0.038 -12.527 1.00 87.69 83 ASP A CA 1
ATOM 647 C C . ASP A 1 83 ? 18.467 1.248 -13.433 1.00 87.69 83 ASP A C 1
ATOM 649 O O . ASP A 1 83 ? 17.747 1.162 -14.428 1.00 87.69 83 ASP A O 1
ATOM 653 N N . GLY A 1 84 ? 19.008 2.414 -13.059 1.00 90.50 84 GLY A N 1
ATOM 654 C CA . GLY A 1 84 ? 18.772 3.681 -13.750 1.00 90.50 84 GLY A CA 1
ATOM 655 C C . GLY A 1 84 ? 17.328 4.179 -13.652 1.00 90.50 84 GLY A C 1
ATOM 656 O O . GLY A 1 84 ? 16.889 4.899 -14.546 1.00 90.50 84 GLY A O 1
ATOM 657 N N . ILE A 1 85 ? 16.578 3.755 -12.633 1.00 94.44 85 ILE A N 1
ATOM 658 C CA . ILE A 1 85 ? 15.178 4.124 -12.394 1.00 94.44 85 ILE A CA 1
ATOM 659 C C . ILE A 1 85 ? 15.061 4.708 -10.998 1.00 94.44 85 ILE A C 1
ATOM 661 O O . ILE A 1 85 ? 15.655 4.185 -10.050 1.00 94.44 85 ILE A O 1
ATOM 665 N N . HIS A 1 86 ? 14.262 5.763 -10.884 1.00 95.56 86 HIS A N 1
ATOM 666 C CA . HIS A 1 86 ? 13.902 6.340 -9.603 1.00 95.56 86 HIS A CA 1
ATOM 667 C C . HIS A 1 86 ? 12.700 5.600 -9.019 1.00 95.56 86 HIS A C 1
ATOM 669 O O . HIS A 1 86 ? 11.606 5.622 -9.584 1.00 95.56 86 HIS A O 1
ATOM 675 N N . TRP A 1 87 ? 12.897 4.945 -7.880 1.00 95.38 87 TRP A N 1
ATOM 676 C CA . TRP A 1 87 ? 11.841 4.222 -7.185 1.00 95.38 87 TRP A CA 1
ATOM 677 C C . TRP A 1 87 ? 11.370 5.029 -5.988 1.00 95.38 87 TRP A C 1
ATOM 679 O O . TRP A 1 87 ? 12.170 5.360 -5.113 1.00 95.38 87 TRP A O 1
ATOM 689 N N . THR A 1 88 ? 10.064 5.262 -5.899 1.00 97.19 88 THR A N 1
ATOM 690 C CA . THR A 1 88 ? 9.447 5.909 -4.736 1.00 97.19 88 THR A CA 1
ATOM 691 C C . THR A 1 88 ? 8.516 4.925 -4.054 1.00 97.19 88 THR A C 1
ATOM 693 O O . THR A 1 88 ? 7.495 4.533 -4.616 1.00 97.19 88 THR A O 1
ATOM 696 N N . THR A 1 89 ? 8.875 4.511 -2.842 1.00 96.81 89 THR A N 1
ATOM 697 C CA . THR A 1 89 ? 8.114 3.551 -2.040 1.00 96.81 89 THR A CA 1
ATOM 698 C C . THR A 1 89 ? 7.340 4.261 -0.944 1.00 96.81 89 THR A C 1
ATOM 700 O O . THR A 1 89 ? 7.899 5.080 -0.217 1.00 96.81 89 THR A O 1
ATOM 703 N N . PHE A 1 90 ? 6.069 3.902 -0.794 1.00 98.25 90 PHE A N 1
ATOM 704 C CA . PHE A 1 90 ? 5.141 4.528 0.136 1.00 98.25 90 PHE A CA 1
ATOM 705 C C . PHE A 1 90 ? 4.643 3.536 1.192 1.00 98.25 90 PHE A C 1
ATOM 707 O O . PHE A 1 90 ? 4.391 2.361 0.905 1.00 98.25 90 PHE A O 1
ATOM 714 N N . TRP A 1 91 ? 4.435 4.049 2.404 1.00 98.44 91 TRP A N 1
ATOM 715 C CA . TRP A 1 91 ? 3.609 3.4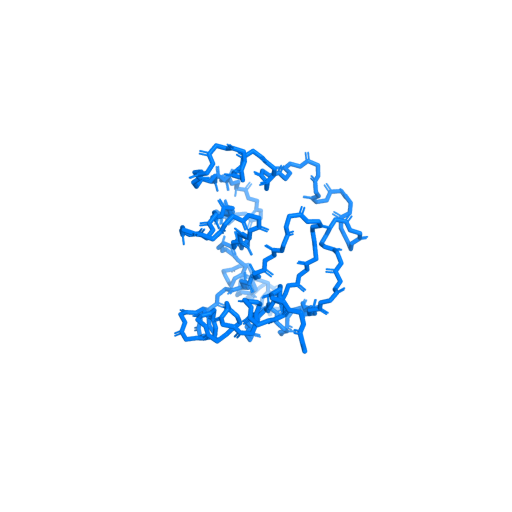45 3.448 1.00 98.44 91 TRP A CA 1
ATOM 716 C C . TRP A 1 91 ? 2.627 4.503 3.936 1.00 98.44 91 TRP A C 1
ATOM 718 O O . TRP A 1 91 ? 3.031 5.478 4.570 1.00 98.44 91 TRP A O 1
ATOM 728 N N . ILE A 1 92 ? 1.348 4.332 3.602 1.00 98.56 92 ILE A N 1
ATOM 729 C CA . ILE A 1 92 ? 0.312 5.347 3.829 1.00 98.56 92 ILE A CA 1
ATOM 730 C C . ILE A 1 92 ? -0.734 4.786 4.791 1.00 98.56 92 ILE A C 1
ATOM 732 O O . ILE A 1 92 ? -1.510 3.925 4.376 1.00 98.56 92 ILE A O 1
ATOM 736 N N . PRO A 1 93 ? -0.787 5.229 6.057 1.00 98.56 93 PRO A N 1
ATOM 737 C CA . PRO A 1 93 ? -1.862 4.847 6.968 1.00 98.56 93 PRO A CA 1
ATOM 738 C C . PRO A 1 93 ? -3.238 5.212 6.400 1.00 98.56 93 PRO A C 1
ATOM 740 O O . PRO A 1 93 ? -3.403 6.259 5.770 1.00 98.56 93 PRO A O 1
ATOM 743 N N . VAL A 1 94 ? -4.240 4.359 6.619 1.00 98.19 94 VAL A N 1
ATOM 744 C CA . VAL A 1 94 ? -5.616 4.669 6.215 1.00 98.19 94 VAL A CA 1
ATOM 745 C C . VAL A 1 94 ? -6.203 5.697 7.182 1.00 98.19 94 VAL A C 1
ATOM 747 O O . VAL A 1 94 ? -6.338 5.444 8.379 1.00 98.19 94 VAL A O 1
ATOM 750 N N . SER A 1 95 ? -6.579 6.862 6.655 1.00 95.81 95 SER A N 1
ATOM 751 C CA . SER A 1 95 ? -7.138 7.952 7.460 1.00 95.81 95 SER A CA 1
ATOM 752 C C . SER A 1 95 ? -8.391 7.509 8.224 1.00 95.81 95 SER A C 1
ATOM 754 O O . SER A 1 95 ? -9.299 6.902 7.657 1.00 95.81 95 SER A O 1
ATOM 756 N N . GLY A 1 96 ? -8.427 7.790 9.529 1.00 94.44 96 GLY A N 1
ATOM 757 C CA . GLY A 1 96 ? -9.544 7.451 10.418 1.00 94.44 96 GLY A CA 1
ATOM 758 C C . GLY A 1 96 ? -9.711 5.958 10.730 1.00 94.44 96 GLY A C 1
ATOM 759 O O . GLY A 1 96 ? -10.585 5.606 11.524 1.00 94.44 96 GLY A O 1
ATOM 760 N N . ILE A 1 97 ? -8.892 5.072 10.150 1.00 95.38 97 ILE A N 1
ATOM 761 C CA . ILE A 1 97 ? -9.013 3.623 10.325 1.00 95.38 97 ILE A CA 1
ATOM 762 C C . ILE A 1 97 ? -7.659 3.044 10.767 1.00 95.38 97 ILE A C 1
ATOM 764 O O . ILE A 1 97 ? -6.801 2.747 9.933 1.00 95.38 97 ILE A O 1
ATOM 768 N N . PRO A 1 98 ? -7.443 2.856 12.083 1.00 94.25 98 PRO A N 1
ATOM 769 C CA . PRO A 1 98 ? -6.162 2.397 12.601 1.00 94.25 98 PRO A CA 1
ATOM 770 C C . PRO A 1 98 ? -5.857 0.968 12.151 1.00 94.25 98 PRO A C 1
ATOM 772 O O . PRO A 1 98 ? -6.763 0.173 11.906 1.00 94.25 98 PRO A O 1
ATOM 775 N N . ASN A 1 99 ? -4.570 0.619 12.152 1.00 96.50 99 ASN A N 1
ATOM 776 C CA . ASN A 1 99 ? -4.043 -0.714 11.829 1.00 96.50 99 ASN A CA 1
ATOM 777 C C . ASN A 1 99 ? -4.128 -1.131 10.355 1.00 96.50 99 ASN A C 1
ATOM 779 O O . ASN A 1 99 ? -3.840 -2.289 10.061 1.00 96.50 99 ASN A O 1
ATOM 783 N N . TYR A 1 100 ? -4.455 -0.220 9.440 1.00 98.25 100 TYR A N 1
ATOM 784 C CA . TYR A 1 100 ? -4.412 -0.476 8.002 1.00 98.25 100 TYR A CA 1
ATOM 785 C C . TYR A 1 100 ? -3.569 0.577 7.300 1.00 98.25 100 TYR A C 1
ATOM 787 O O . TYR A 1 100 ? -3.533 1.738 7.709 1.00 98.25 100 TYR A O 1
ATOM 795 N N . TYR A 1 101 ? -2.880 0.164 6.245 1.00 98.62 101 TYR A N 1
ATOM 796 C CA . TYR A 1 101 ? -2.049 1.044 5.440 1.00 98.62 101 TYR A CA 1
ATOM 797 C C . TYR A 1 101 ? -1.965 0.550 3.996 1.00 98.62 101 TYR A C 1
ATOM 799 O O . TYR A 1 101 ? -2.096 -0.643 3.718 1.00 98.62 101 TYR A O 1
ATOM 807 N N . LEU A 1 102 ? -1.727 1.476 3.073 1.00 98.50 102 LEU A N 1
ATOM 808 C CA . LEU A 1 102 ? -1.334 1.171 1.706 1.00 98.50 102 LEU A CA 1
ATOM 809 C C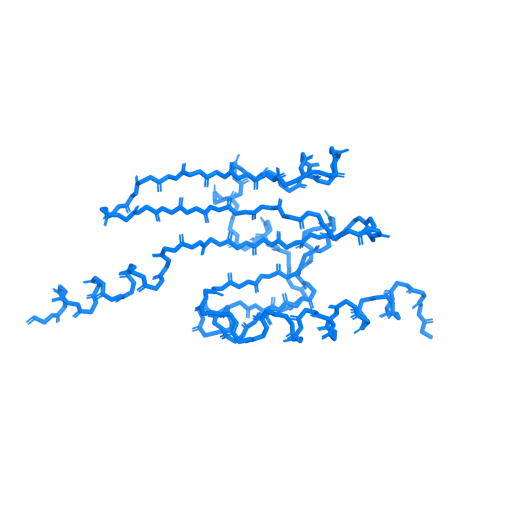 . LEU A 1 102 ? 0.181 1.028 1.628 1.00 98.50 102 LEU A C 1
ATOM 811 O O . LEU A 1 102 ? 0.916 1.783 2.268 1.00 98.50 102 LEU A O 1
ATOM 815 N N . HIS A 1 103 ? 0.639 0.093 0.807 1.00 97.62 103 HIS A N 1
ATOM 816 C CA . HIS A 1 103 ? 2.046 -0.051 0.470 1.00 97.62 103 HIS A CA 1
ATOM 817 C C . HIS A 1 103 ? 2.217 -0.323 -1.020 1.00 97.62 103 HIS A C 1
ATOM 819 O O . HIS A 1 103 ? 1.607 -1.247 -1.567 1.00 97.62 103 HIS A O 1
ATOM 825 N N . PHE A 1 104 ? 3.046 0.493 -1.661 1.00 96.50 104 PHE A N 1
ATOM 826 C CA . PHE A 1 104 ? 3.340 0.410 -3.085 1.00 96.50 104 PHE A CA 1
ATOM 827 C C . PHE A 1 104 ? 4.635 1.136 -3.424 1.00 96.50 104 PHE A C 1
ATOM 829 O O . PHE A 1 104 ? 5.141 1.929 -2.626 1.00 96.50 104 PHE A O 1
ATOM 836 N N . THR A 1 105 ? 5.142 0.867 -4.623 1.00 94.75 105 THR A N 1
ATOM 837 C CA . THR A 1 105 ? 6.322 1.526 -5.174 1.00 94.75 105 THR A CA 1
ATOM 838 C C . THR A 1 105 ? 6.035 1.958 -6.605 1.00 94.75 105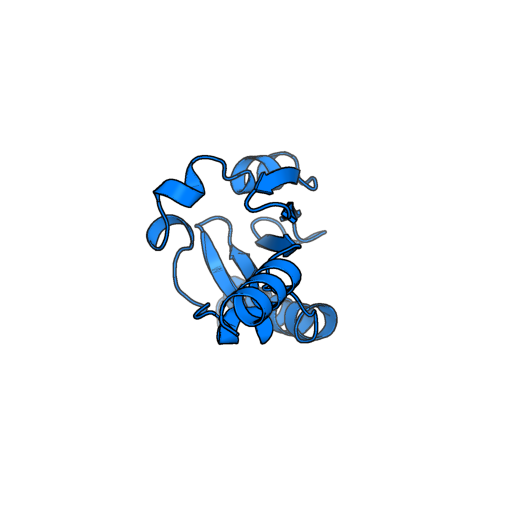 THR A C 1
ATOM 840 O O . THR A 1 105 ? 5.574 1.145 -7.402 1.00 94.75 105 THR A O 1
ATOM 843 N N . ASN A 1 106 ? 6.347 3.209 -6.931 1.00 96.50 106 ASN A N 1
ATOM 844 C CA . ASN A 1 106 ? 6.363 3.696 -8.309 1.00 96.50 106 ASN A CA 1
ATOM 845 C C . ASN A 1 106 ? 7.741 3.453 -8.932 1.00 96.50 106 ASN A C 1
ATOM 847 O O . ASN A 1 106 ? 8.747 3.577 -8.232 1.00 96.50 106 ASN A O 1
ATOM 851 N N . GLY A 1 107 ? 7.776 3.120 -10.224 1.00 94.81 107 GLY A N 1
ATOM 852 C CA . GLY A 1 107 ? 9.003 2.839 -10.981 1.00 94.81 107 GLY A CA 1
ATOM 853 C C . GLY A 1 107 ? 9.047 1.430 -11.580 1.00 94.81 107 GLY A C 1
ATOM 854 O O . GLY A 1 107 ? 9.886 1.156 -12.438 1.00 94.81 107 GLY A O 1
ATOM 855 N N . LEU A 1 108 ? 8.129 0.534 -11.196 1.00 92.75 108 LEU A N 1
ATOM 856 C CA . LEU A 1 108 ? 8.106 -0.819 -11.751 1.00 92.75 108 LEU A CA 1
ATOM 857 C C . LEU A 1 108 ? 7.712 -0.806 -13.227 1.00 92.75 108 LEU A C 1
ATOM 859 O O . LEU A 1 108 ? 8.328 -1.512 -14.020 1.00 92.75 108 LEU A O 1
ATOM 863 N N . ASN A 1 109 ? 6.730 0.000 -13.625 1.00 92.56 109 ASN A N 1
ATOM 864 C CA . ASN A 1 109 ? 6.346 0.073 -15.034 1.00 92.56 109 ASN A CA 1
ATOM 865 C C . ASN A 1 109 ? 7.492 0.577 -15.920 1.00 92.56 109 ASN A C 1
ATOM 867 O O . ASN A 1 109 ? 7.754 -0.008 -16.970 1.00 92.56 109 ASN A O 1
ATOM 871 N N . GLU A 1 110 ? 8.224 1.602 -15.474 1.00 93.12 110 GLU A N 1
ATOM 872 C CA . GLU A 1 110 ? 9.421 2.079 -16.178 1.00 93.12 110 GLU A CA 1
ATOM 873 C C . GLU A 1 110 ? 10.476 0.968 -16.296 1.00 93.12 110 GLU A C 1
ATOM 875 O O . GLU A 1 110 ? 11.077 0.782 -17.356 1.00 93.12 110 GLU A O 1
ATOM 880 N N . TYR A 1 111 ? 10.655 0.181 -15.233 1.00 92.44 111 TYR A N 1
ATOM 881 C CA . TYR A 1 111 ? 11.569 -0.960 -15.227 1.00 92.44 111 TYR A CA 1
ATOM 882 C C . TYR A 1 111 ? 11.182 -2.020 -16.246 1.00 92.44 111 TYR A C 1
ATOM 884 O O . TYR A 1 111 ? 12.018 -2.456 -17.038 1.00 92.44 111 TYR A O 1
ATOM 892 N N . MET A 1 112 ? 9.906 -2.392 -16.278 1.00 90.88 112 MET A N 1
ATOM 893 C CA . MET A 1 112 ? 9.404 -3.388 -17.218 1.00 90.88 112 MET A CA 1
ATOM 894 C C . MET A 1 112 ? 9.533 -2.920 -18.672 1.00 90.88 112 MET A C 1
ATOM 896 O O . MET A 1 112 ? 9.864 -3.727 -19.539 1.00 90.88 112 MET A O 1
ATOM 900 N N . GLU A 1 113 ? 9.324 -1.633 -18.958 1.00 91.25 113 GLU A N 1
ATOM 901 C CA . GLU A 1 113 ? 9.545 -1.079 -20.299 1.00 91.25 113 GLU A CA 1
ATOM 902 C C . GLU A 1 113 ? 11.028 -1.097 -20.696 1.00 91.25 113 GLU A C 1
ATOM 904 O O . GLU A 1 113 ? 11.362 -1.518 -21.807 1.00 91.25 113 GLU A O 1
ATOM 909 N N . LYS A 1 114 ? 11.938 -0.743 -19.777 1.00 91.31 114 LYS A N 1
ATOM 910 C CA . LYS A 1 114 ? 13.388 -0.842 -20.016 1.00 91.31 114 LYS A CA 1
ATOM 911 C C . LYS A 1 114 ? 13.831 -2.276 -20.307 1.00 91.31 114 LYS A C 1
ATOM 913 O O . LYS A 1 114 ? 14.563 -2.487 -21.270 1.00 91.31 114 LYS A O 1
ATOM 918 N N . LEU A 1 115 ? 13.350 -3.262 -19.545 1.00 89.06 115 LEU A N 1
ATOM 919 C CA . LEU A 1 115 ? 13.671 -4.677 -19.780 1.00 89.06 115 LEU A CA 1
ATOM 920 C C . LEU A 1 115 ? 13.210 -5.173 -21.157 1.00 89.06 115 LEU A C 1
ATOM 922 O O . LEU A 1 115 ? 13.917 -5.938 -21.814 1.00 89.06 115 LEU A O 1
ATOM 926 N N . LYS A 1 116 ? 12.032 -4.739 -21.621 1.00 89.38 116 LYS A N 1
ATOM 927 C CA . LYS A 1 116 ? 11.537 -5.092 -22.963 1.00 89.38 116 LYS A CA 1
ATOM 928 C C . LYS A 1 116 ? 12.395 -4.479 -24.069 1.00 89.38 116 LYS A C 1
ATOM 930 O O . LYS A 1 116 ? 12.568 -5.108 -25.109 1.00 89.38 116 LYS A O 1
ATOM 935 N N . ALA A 1 117 ? 12.901 -3.263 -23.864 1.00 86.56 117 ALA A N 1
ATOM 936 C CA . ALA A 1 117 ? 13.732 -2.562 -24.838 1.00 86.56 117 ALA A CA 1
ATOM 937 C C . ALA A 1 117 ? 15.133 -3.178 -24.979 1.00 86.56 117 ALA A C 1
ATOM 939 O O . ALA A 1 117 ? 15.673 -3.181 -26.077 1.00 86.56 117 ALA A O 1
ATOM 940 N N . THR A 1 118 ? 15.701 -3.716 -23.897 1.00 81.31 118 THR A N 1
ATOM 941 C CA . THR A 1 118 ? 17.025 -4.366 -23.899 1.00 81.31 118 THR A CA 1
ATOM 942 C C . THR A 1 118 ? 16.994 -5.8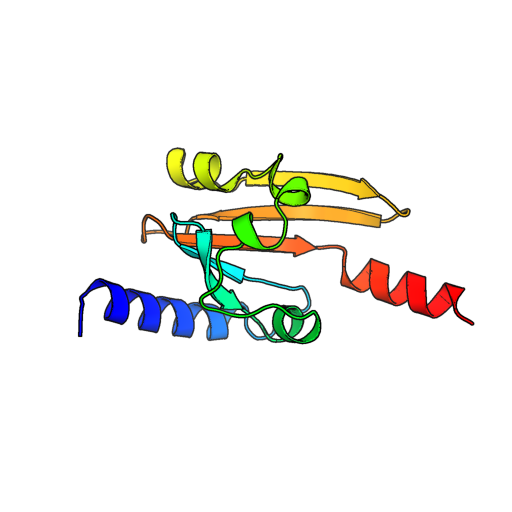39 -24.306 1.00 81.31 118 THR A C 1
ATOM 944 O O . THR A 1 118 ? 18.042 -6.420 -24.570 1.00 81.31 118 THR A O 1
ATOM 947 N N . SER A 1 119 ? 15.806 -6.447 -24.359 1.00 73.75 119 SER A N 1
ATOM 948 C CA . SER A 1 119 ? 15.599 -7.830 -24.815 1.00 73.75 119 SER A CA 1
ATOM 949 C C . SER A 1 119 ? 15.328 -7.943 -26.327 1.00 73.75 119 SER A C 1
ATOM 951 O O . SER A 1 119 ? 14.994 -9.029 -26.802 1.00 73.75 119 SER A O 1
ATOM 953 N N . LYS A 1 120 ? 15.419 -6.831 -27.067 1.00 53.69 120 LYS A N 1
ATOM 954 C CA . LYS A 1 120 ? 15.311 -6.747 -28.531 1.00 53.69 120 LYS A CA 1
ATOM 955 C C . LYS A 1 120 ? 16.677 -6.478 -29.143 1.00 53.69 120 LYS A C 1
ATOM 957 O O . LYS A 1 120 ? 16.904 -7.007 -30.251 1.00 53.69 120 LYS A O 1
#

Mean predicted aligned error: 3.7 Å

pLDDT: mean 93.35, std 7.38, range [53.69, 98.62]

Radius of gyration: 14.94 Å; Cα contacts (8 Å, |Δi|>4): 191; chains: 1; bounding box: 38×24×44 Å

Secondary structure (DSSP, 8-state):
--HHHHHHHHHHHHHHHHHTT-SS-EEEEETTSBEEEE-HHHHHTT--TTSBHHHH-TTTTTT--HHHHHHHTS-EEEEEEETTEEEEEEEEEPTT-TTEEEEEEE-HHHHHHHHHHHT-

Foldseek 3Di:
DDPVVVVLVVVQVVCCVPPQPPQFWKFKAFLQQFTSDIHPNNVVVPDDGGDRPCVVCVPVCPPPCQVVCLVVVHKDWDWDQDPNWIKIWIWHADPPDHRITMTTIPGVVVVVVVVVVVVD

Solvent-accessible surface area (backbone atoms only — not comparable to full-atom values): 6706 Å² total; per-residue (Å²): 133,54,74,64,57,56,51,49,55,51,50,46,52,54,42,46,76,72,41,35,79,41,85,50,38,37,31,37,30,35,75,88,37,32,24,71,36,61,16,57,42,18,42,77,74,71,52,63,58,77,42,42,58,60,75,79,36,56,78,78,42,80,76,64,52,56,66,57,12,59,70,71,65,36,77,39,77,47,77,48,79,54,97,92,39,68,32,45,33,42,25,37,43,42,84,98,41,86,61,34,28,38,44,37,45,48,44,58,66,62,49,55,54,52,54,58,62,74,73,107